Protein AF-A0A3N5R6B7-F1 (afdb_monomer)

Solvent-accessible surface area (backbone atoms only — not comparable to full-atom values): 4954 Å² total; per-residue (Å²): 128,83,65,41,29,36,42,36,37,32,54,98,82,44,78,47,76,47,79,40,46,64,69,56,51,53,47,34,50,74,71,62,75,48,62,54,71,57,90,68,84,91,61,92,57,52,80,76,46,55,69,32,28,41,75,45,82,59,79,93,80,78,86,77,89,76,84,82,79,84,80,84,85,78,136

Mean predicted aligned error: 6.84 Å

pLDDT: mean 87.97, std 8.97, range [54.81, 95.88]

Foldseek 3Di:
DFWKKWKWADDPNDIDIDIDGPVVVVVCVVVVVQDAEDPDPPDPDRVVQPSYMYMDTDDDDDDDDDDPDPDDDDD

Radius of gyration: 19.38 Å; Cα contacts (8 Å, |Δi|>4): 91; chains: 1; bounding box: 30×46×57 Å

Nearest PDB structures (foldseek):
  3h25-assembly1_A  TM=6.395E-01  e=5.870E+00  Plasmid RSF1010
  1ywl-assembly1_A  TM=3.282E-01  e=9.297E-01  Enterococcus faecalis
  1zg2-assembly1_A  TM=3.349E-01  e=7.631E-01  Halalkalibacterium halodurans
  5hy3-assembly1_B  TM=4.056E-01  e=2.665E+00  Tequatrovirus T4

Secondary structure (DSSP, 8-state):
----EEEEEEETTEEEEEEE-HHHHHHHHHHT-S-PBPSS-S-SSGGGSTT-EEEEE----PPPPP---------

Sequence (75 aa):
MDEIYYVIQNSDGDTTVRTCTKEEILKEINEGEIGDVLTQILNSDTNYWGESVLIIKGRMVAPKAEKVITKYNID

Structure (mmCIF, N/CA/C/O backbone):
data_AF-A0A3N5R6B7-F1
#
_entry.id   AF-A0A3N5R6B7-F1
#
loop_
_atom_site.group_PDB
_atom_site.id
_atom_site.type_symbol
_atom_site.label_atom_id
_atom_site.label_alt_id
_atom_site.label_comp_id
_atom_site.label_asym_id
_atom_site.label_entity_id
_atom_site.label_seq_id
_atom_site.pdbx_PDB_ins_code
_atom_site.Cartn_x
_atom_site.Cartn_y
_atom_site.Cartn_z
_atom_site.occupancy
_atom_site.B_iso_or_equiv
_atom_site.auth_seq_id
_atom_site.auth_comp_id
_atom_site.auth_asym_id
_atom_site.auth_atom_id
_atom_site.pdbx_PDB_model_num
ATOM 1 N N . MET A 1 1 ? -13.929 -10.820 -1.779 1.00 59.88 1 MET A N 1
ATOM 2 C CA . MET A 1 1 ? -12.507 -10.655 -1.427 1.00 59.88 1 MET A CA 1
ATOM 3 C C . MET A 1 1 ? -12.434 -9.353 -0.683 1.00 59.88 1 MET A C 1
ATOM 5 O O . MET A 1 1 ? -12.883 -8.360 -1.247 1.00 59.88 1 MET A O 1
ATOM 9 N N . ASP A 1 2 ? -11.972 -9.384 0.559 1.00 72.62 2 ASP A N 1
ATOM 10 C CA . ASP A 1 2 ? -11.786 -8.166 1.342 1.00 72.62 2 ASP A CA 1
ATOM 11 C C . ASP A 1 2 ? -10.775 -7.256 0.636 1.00 72.62 2 ASP A C 1
ATOM 13 O O . ASP A 1 2 ? -9.830 -7.729 -0.005 1.00 72.62 2 ASP A O 1
ATOM 17 N N . GLU A 1 3 ? -11.042 -5.952 0.646 1.00 88.38 3 GLU A N 1
ATOM 18 C CA . GLU A 1 3 ? -10.199 -4.976 -0.039 1.00 88.38 3 GLU A CA 1
ATOM 19 C C . GLU A 1 3 ? -8.864 -4.861 0.703 1.00 88.38 3 GLU A C 1
ATOM 21 O O . GLU A 1 3 ? -8.828 -4.420 1.850 1.00 88.38 3 GLU A O 1
ATOM 26 N N . ILE A 1 4 ? -7.770 -5.262 0.047 1.00 94.50 4 ILE A N 1
ATOM 27 C CA . ILE A 1 4 ? -6.418 -5.145 0.600 1.00 94.50 4 ILE A CA 1
ATOM 28 C C . ILE A 1 4 ? -5.806 -3.815 0.181 1.00 94.50 4 ILE A C 1
ATOM 30 O O . ILE A 1 4 ? -5.885 -3.383 -0.977 1.00 94.50 4 ILE A O 1
ATOM 34 N N . TYR A 1 5 ? -5.152 -3.198 1.151 1.00 95.88 5 TYR A N 1
ATOM 35 C CA . TYR A 1 5 ? -4.376 -1.992 0.986 1.00 95.88 5 TYR A CA 1
ATOM 36 C C . TYR A 1 5 ? -2.927 -2.244 1.392 1.00 95.88 5 TYR A C 1
ATOM 38 O O . TYR A 1 5 ? -2.641 -3.064 2.265 1.00 95.88 5 TYR A O 1
ATOM 46 N N . TYR A 1 6 ? -2.017 -1.517 0.759 1.00 95.38 6 TYR A N 1
ATOM 47 C CA . TYR A 1 6 ? -0.598 -1.511 1.082 1.00 95.38 6 TYR A CA 1
ATOM 48 C C . TYR A 1 6 ? -0.227 -0.134 1.603 1.00 95.38 6 TYR A C 1
ATOM 50 O O . TYR A 1 6 ? -0.486 0.862 0.929 1.00 95.38 6 TYR A O 1
ATOM 58 N N . VAL A 1 7 ? 0.373 -0.095 2.785 1.00 94.56 7 VAL A N 1
ATOM 59 C CA . VAL A 1 7 ? 0.880 1.123 3.412 1.00 94.56 7 VAL A CA 1
ATOM 60 C C . VAL A 1 7 ? 2.394 1.111 3.270 1.00 94.56 7 VAL A C 1
ATOM 62 O O . VAL A 1 7 ? 3.041 0.155 3.702 1.00 94.56 7 VAL A O 1
ATOM 65 N N . ILE A 1 8 ? 2.935 2.140 2.621 1.00 94.50 8 ILE A N 1
ATOM 66 C CA . ILE A 1 8 ? 4.366 2.336 2.384 1.00 94.50 8 ILE A CA 1
ATOM 67 C C . ILE A 1 8 ? 4.771 3.638 3.059 1.00 94.50 8 ILE A C 1
ATOM 69 O O . ILE A 1 8 ? 4.222 4.691 2.739 1.00 94.50 8 ILE A O 1
ATOM 73 N N . GLN A 1 9 ? 5.738 3.572 3.965 1.00 92.31 9 GLN A N 1
ATOM 74 C CA . GLN A 1 9 ? 6.233 4.741 4.688 1.00 92.31 9 GLN A CA 1
ATOM 75 C C . GLN A 1 9 ? 7.722 4.604 4.980 1.00 92.31 9 GLN A C 1
ATOM 77 O O . GLN A 1 9 ? 8.240 3.488 5.076 1.00 92.31 9 GLN A O 1
ATOM 82 N N . ASN A 1 10 ? 8.394 5.739 5.136 1.00 91.69 10 ASN A N 1
ATOM 83 C CA . ASN A 1 10 ? 9.744 5.792 5.674 1.00 91.69 10 ASN A CA 1
ATOM 84 C C . ASN A 1 10 ? 9.671 6.199 7.149 1.00 91.69 10 ASN A C 1
ATOM 86 O O . ASN A 1 10 ? 8.898 7.081 7.512 1.00 91.69 10 ASN A O 1
ATOM 90 N N . SER A 1 11 ? 10.447 5.534 7.994 1.00 85.00 11 SER A N 1
ATOM 91 C CA . SER A 1 11 ? 10.604 5.880 9.402 1.00 85.00 11 SER A CA 1
ATOM 92 C C . SER A 1 11 ? 12.072 5.696 9.752 1.00 85.00 11 SER A C 1
ATOM 94 O O . SER A 1 11 ? 12.626 4.625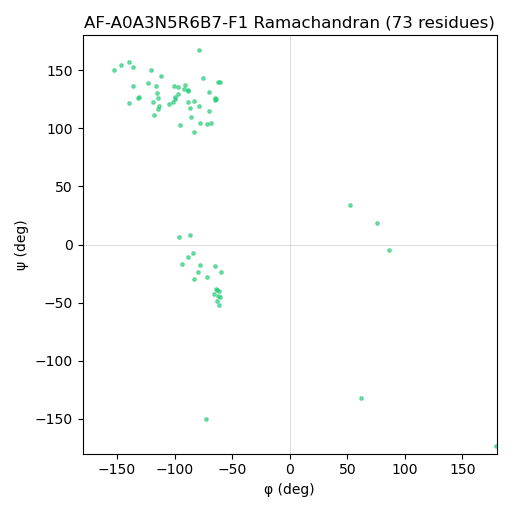 9.524 1.00 85.00 11 SER A O 1
ATOM 96 N N . ASP A 1 12 ? 12.714 6.762 10.228 1.00 84.31 12 ASP A N 1
ATOM 97 C CA . ASP A 1 12 ? 14.130 6.774 10.613 1.00 84.31 12 ASP A CA 1
ATOM 98 C C . ASP A 1 12 ? 15.098 6.242 9.534 1.00 84.31 12 ASP A C 1
ATOM 100 O O . ASP A 1 12 ? 16.134 5.652 9.835 1.00 84.31 12 ASP A O 1
ATOM 104 N N . GLY A 1 13 ? 14.782 6.481 8.254 1.00 83.00 13 GLY A N 1
ATOM 105 C CA . GLY A 1 13 ? 15.588 6.029 7.115 1.00 83.00 13 GLY A CA 1
ATOM 106 C C . GLY A 1 13 ? 15.267 4.612 6.637 1.00 83.00 13 GLY A C 1
ATOM 107 O O . GLY A 1 13 ? 15.765 4.201 5.589 1.00 83.00 13 GLY A O 1
ATOM 108 N N . ASP A 1 14 ? 14.385 3.896 7.334 1.00 89.31 14 ASP A N 1
ATOM 109 C CA . ASP A 1 14 ? 13.930 2.568 6.947 1.00 89.31 14 ASP A CA 1
ATOM 110 C C . ASP A 1 14 ? 12.565 2.626 6.261 1.00 89.31 14 ASP A C 1
ATOM 112 O O . ASP A 1 14 ? 11.572 3.150 6.776 1.00 89.31 14 ASP A O 1
ATOM 116 N N . THR A 1 15 ? 12.496 2.037 5.070 1.00 92.44 15 THR A N 1
ATOM 117 C CA . THR A 1 15 ? 11.246 1.914 4.321 1.00 92.44 15 THR A CA 1
ATOM 118 C C . THR A 1 15 ? 10.518 0.646 4.715 1.00 92.44 15 THR A C 1
ATOM 120 O O . THR A 1 15 ? 11.024 -0.465 4.548 1.00 92.44 15 THR A O 1
ATOM 123 N N . THR A 1 16 ? 9.285 0.811 5.177 1.00 93.00 16 THR A N 1
ATOM 124 C CA . THR A 1 16 ? 8.409 -0.289 5.574 1.00 93.00 16 THR A CA 1
ATOM 125 C C . THR A 1 16 ? 7.234 -0.410 4.614 1.00 93.00 16 THR A C 1
ATOM 127 O O . THR A 1 16 ? 6.732 0.579 4.077 1.00 93.00 16 THR A O 1
ATOM 130 N N . VAL A 1 17 ? 6.806 -1.652 4.377 1.00 94.12 17 VAL A N 1
ATOM 131 C CA . VAL A 1 17 ? 5.619 -1.982 3.583 1.00 94.12 17 VAL A CA 1
ATOM 132 C C . VAL A 1 17 ? 4.794 -2.983 4.372 1.00 94.12 17 VAL A C 1
ATOM 134 O O . VAL A 1 17 ? 5.302 -4.036 4.755 1.00 94.12 17 VAL A O 1
ATOM 137 N N . ARG A 1 18 ? 3.516 -2.680 4.593 1.00 94.12 18 ARG A N 1
ATOM 138 C CA . ARG A 1 18 ? 2.583 -3.579 5.286 1.00 94.12 18 ARG A CA 1
ATOM 139 C C . ARG A 1 18 ? 1.237 -3.651 4.581 1.00 94.12 18 ARG A C 1
ATOM 141 O O . ARG A 1 18 ? 0.832 -2.717 3.892 1.00 94.12 18 ARG A O 1
ATOM 148 N N . THR A 1 19 ? 0.552 -4.773 4.755 1.00 94.88 19 THR A N 1
ATOM 149 C CA . THR A 1 19 ? -0.802 -5.010 4.242 1.00 94.88 19 THR A CA 1
ATOM 150 C C . THR A 1 19 ? -1.833 -4.742 5.319 1.00 94.88 19 THR A C 1
ATOM 152 O O . THR A 1 19 ? -1.657 -5.223 6.435 1.00 94.88 19 THR A O 1
ATOM 155 N N . CYS A 1 20 ? -2.910 -4.051 4.963 1.00 93.75 20 CYS A N 1
ATOM 156 C CA . CYS A 1 20 ? -3.988 -3.700 5.882 1.00 93.75 20 CYS A CA 1
ATOM 157 C C . CYS A 1 20 ? -5.348 -3.855 5.201 1.00 93.75 20 CYS A C 1
ATOM 159 O O . CYS A 1 20 ? -5.470 -3.773 3.973 1.00 93.75 20 CYS A O 1
ATOM 161 N N . THR A 1 21 ? -6.375 -4.034 6.015 1.00 94.88 21 THR A N 1
ATOM 162 C CA . THR A 1 21 ? -7.778 -3.873 5.640 1.00 94.88 21 THR A CA 1
ATOM 163 C C . THR A 1 21 ? -8.166 -2.394 5.606 1.00 94.88 21 THR A C 1
ATOM 165 O O . THR A 1 21 ? -7.448 -1.514 6.094 1.00 94.88 21 THR A O 1
ATOM 168 N N . LYS A 1 22 ? -9.335 -2.105 5.031 1.00 94.00 22 LYS A N 1
ATOM 169 C CA . LYS A 1 22 ? -9.905 -0.755 5.044 1.00 94.00 22 LYS A CA 1
ATOM 170 C C . LYS A 1 22 ? -10.176 -0.278 6.473 1.00 94.00 22 LYS A C 1
ATOM 172 O O . LYS A 1 22 ? -9.956 0.890 6.778 1.00 94.00 22 LYS A O 1
ATOM 177 N N . GLU A 1 23 ? -10.670 -1.169 7.324 1.00 95.06 23 GLU A N 1
ATOM 178 C CA . GLU A 1 23 ? -11.037 -0.889 8.709 1.00 95.06 23 GLU A CA 1
ATOM 179 C C . GLU A 1 23 ? -9.809 -0.523 9.548 1.00 95.06 23 GLU A C 1
ATOM 181 O O . GLU A 1 23 ? -9.862 0.450 10.297 1.00 95.06 23 GLU A O 1
ATOM 186 N N . GLU A 1 24 ? -8.698 -1.244 9.376 1.00 95.00 24 GLU A N 1
ATOM 187 C CA . GLU A 1 24 ? -7.423 -0.945 10.042 1.00 95.00 24 GLU A CA 1
ATOM 188 C C . GLU A 1 24 ? -6.881 0.422 9.620 1.00 95.00 24 GLU A C 1
ATOM 190 O O . GLU A 1 24 ? -6.597 1.249 10.478 1.00 95.00 24 GLU A O 1
ATOM 195 N N . ILE A 1 25 ? -6.843 0.717 8.315 1.00 93.94 25 ILE A N 1
ATOM 196 C CA . ILE A 1 25 ? -6.365 2.021 7.823 1.00 93.94 25 ILE A CA 1
ATOM 197 C C . ILE A 1 25 ? -7.218 3.166 8.355 1.00 93.94 25 ILE A C 1
ATOM 199 O O . ILE A 1 25 ? -6.693 4.187 8.789 1.00 93.94 25 ILE A O 1
ATOM 203 N N . LEU A 1 26 ? -8.545 3.023 8.313 1.00 93.88 26 LEU A N 1
ATOM 204 C CA . LEU A 1 26 ? -9.435 4.062 8.822 1.00 93.88 26 LEU A CA 1
ATOM 205 C C . LEU A 1 26 ? -9.245 4.265 10.323 1.00 93.88 26 LEU A C 1
ATOM 207 O O . LEU A 1 26 ? -9.284 5.403 10.783 1.00 93.88 26 LEU A O 1
ATOM 211 N N . LYS A 1 27 ? -9.047 3.188 11.085 1.00 95.19 27 LYS A N 1
ATOM 212 C CA . LYS A 1 27 ? -8.760 3.277 12.515 1.00 95.19 27 LYS A CA 1
ATOM 213 C C . LYS A 1 27 ? -7.460 4.049 12.761 1.00 95.19 27 LYS A C 1
ATOM 215 O O . LYS A 1 27 ? -7.492 5.040 13.478 1.00 95.19 27 LYS A O 1
ATOM 220 N N . GLU A 1 28 ? -6.371 3.663 12.107 1.00 93.38 28 GLU A N 1
ATOM 221 C CA . GLU A 1 28 ? -5.046 4.271 12.284 1.00 93.38 28 GLU A CA 1
ATOM 222 C C . GLU A 1 28 ? -5.004 5.746 11.856 1.00 93.38 28 GLU A C 1
ATOM 224 O O . GLU A 1 28 ? -4.399 6.570 12.537 1.00 93.38 28 GLU A O 1
ATOM 229 N N . ILE A 1 29 ? -5.703 6.114 10.773 1.00 91.50 29 ILE A N 1
ATOM 230 C CA . ILE A 1 29 ? -5.864 7.522 10.370 1.00 91.50 29 ILE A CA 1
ATOM 231 C C . ILE A 1 29 ? -6.605 8.314 11.457 1.00 91.50 29 ILE A C 1
ATOM 233 O O . ILE A 1 29 ? -6.206 9.427 11.789 1.00 91.50 29 ILE A O 1
ATOM 237 N N . ASN A 1 30 ? -7.681 7.758 12.022 1.00 93.50 30 ASN A N 1
ATOM 238 C CA . ASN A 1 30 ? -8.463 8.438 13.060 1.00 93.50 30 ASN A CA 1
ATOM 239 C C . ASN A 1 30 ? -7.729 8.516 14.410 1.00 93.50 30 ASN A C 1
ATOM 241 O O . ASN A 1 30 ? -7.985 9.436 15.184 1.00 93.50 30 ASN A O 1
ATOM 245 N N . GLU A 1 31 ? -6.839 7.566 14.696 1.00 94.62 31 GLU A N 1
ATOM 246 C CA . GLU A 1 31 ? -5.994 7.541 15.897 1.00 94.62 31 GLU A CA 1
ATOM 247 C C . GLU A 1 31 ? -4.720 8.393 15.743 1.00 94.62 31 GLU A C 1
ATOM 249 O O . GLU A 1 31 ? -4.024 8.635 16.728 1.00 94.62 31 GLU A O 1
ATOM 254 N N . GLY A 1 32 ? -4.446 8.910 14.538 1.00 88.56 32 GLY A N 1
ATOM 255 C CA . GLY A 1 32 ? -3.267 9.728 14.243 1.00 88.56 32 GLY A CA 1
ATOM 256 C C . GLY A 1 32 ? -1.973 8.921 14.114 1.00 88.56 32 GLY A C 1
ATOM 257 O O . GLY A 1 32 ? -0.891 9.490 14.215 1.00 88.56 32 GLY A O 1
ATOM 258 N N . GLU A 1 33 ? -2.073 7.605 13.905 1.00 86.81 33 GLU A N 1
ATOM 259 C CA . GLU A 1 33 ? -0.922 6.715 13.708 1.00 86.81 33 GLU A CA 1
ATOM 260 C C . GLU A 1 33 ? -0.371 6.778 12.274 1.00 86.81 33 GLU A C 1
ATOM 262 O O . GLU A 1 33 ? 0.798 6.473 12.040 1.00 86.81 33 GLU A O 1
ATOM 267 N N . ILE A 1 34 ? -1.202 7.183 11.308 1.00 85.25 34 ILE A N 1
ATOM 268 C CA . ILE A 1 34 ? -0.785 7.485 9.934 1.00 85.25 34 ILE A CA 1
ATOM 269 C C . ILE A 1 34 ? -0.694 9.004 9.782 1.00 85.25 34 ILE A C 1
ATOM 271 O O . ILE A 1 34 ? -1.681 9.709 9.996 1.00 85.25 34 ILE A O 1
ATOM 275 N N . GLY A 1 35 ? 0.492 9.482 9.394 1.00 81.44 35 GLY A N 1
ATOM 276 C CA . GLY A 1 35 ? 0.755 10.885 9.079 1.00 81.44 35 GLY A CA 1
ATOM 277 C C . GLY A 1 35 ? 0.131 11.337 7.753 1.00 81.44 35 GLY A C 1
ATOM 278 O O . GLY A 1 35 ? -0.896 10.826 7.301 1.00 81.44 35 GLY A O 1
ATOM 279 N N . ASP A 1 36 ? 0.763 12.306 7.097 1.00 90.81 36 ASP A N 1
ATOM 280 C CA . ASP A 1 36 ? 0.242 12.882 5.856 1.00 90.81 36 ASP A CA 1
ATOM 281 C C . ASP A 1 36 ? 0.195 11.854 4.715 1.00 90.81 36 ASP A C 1
ATOM 283 O O . ASP A 1 36 ? 1.200 11.253 4.341 1.00 90.81 36 ASP A O 1
ATOM 287 N N . VAL A 1 37 ? -0.976 11.660 4.103 1.00 92.69 37 VAL A N 1
ATOM 288 C CA . VAL A 1 37 ? -1.118 10.726 2.977 1.00 92.69 37 VAL A CA 1
ATOM 289 C C . VAL A 1 37 ? -0.711 11.402 1.669 1.00 92.69 37 VAL A C 1
ATOM 291 O O . VAL A 1 37 ? -1.290 12.411 1.258 1.00 92.69 37 VAL A O 1
ATOM 294 N N . LEU A 1 38 ? 0.249 10.807 0.961 1.00 92.38 38 LEU A N 1
ATOM 295 C CA . LEU A 1 38 ? 0.681 11.274 -0.352 1.00 92.38 38 LEU A CA 1
ATOM 296 C C . LEU A 1 38 ? -0.442 11.131 -1.383 1.00 92.38 38 LEU A C 1
ATOM 298 O O . LEU A 1 38 ? -0.962 10.043 -1.630 1.00 92.38 38 LEU A O 1
ATOM 302 N N . THR A 1 39 ? -0.756 12.234 -2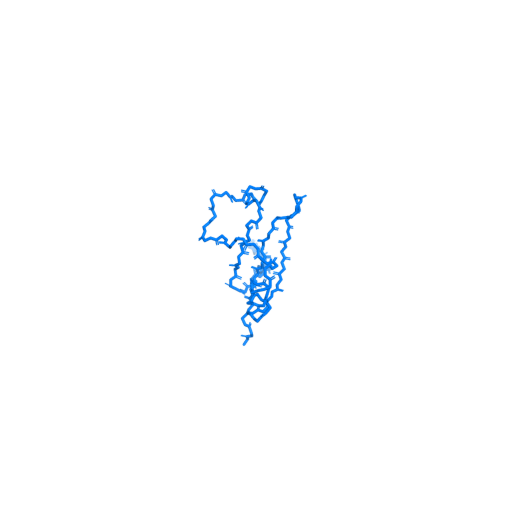.059 1.00 91.38 39 THR A N 1
ATOM 303 C CA . THR A 1 39 ? -1.682 12.258 -3.205 1.00 91.38 39 THR A CA 1
ATOM 304 C C . THR A 1 39 ? -0.962 12.128 -4.550 1.00 91.38 39 THR A C 1
ATOM 306 O O . THR A 1 39 ? -1.585 11.797 -5.557 1.00 91.38 39 THR A O 1
ATOM 309 N N . GLN A 1 40 ? 0.354 12.361 -4.569 1.00 92.00 40 GLN A N 1
ATOM 310 C CA . GLN A 1 40 ? 1.229 12.232 -5.732 1.00 92.00 40 GLN A CA 1
ATOM 311 C C . GLN A 1 40 ? 2.663 11.899 -5.297 1.00 92.00 40 GLN A C 1
ATOM 313 O O . GLN A 1 40 ? 3.109 12.325 -4.233 1.00 92.00 40 GLN A O 1
ATOM 318 N N . ILE A 1 41 ? 3.400 11.171 -6.140 1.00 91.19 41 ILE A N 1
ATOM 319 C CA . ILE A 1 41 ? 4.808 10.829 -5.903 1.00 91.19 41 ILE A CA 1
ATOM 320 C C . ILE A 1 41 ? 5.679 11.864 -6.620 1.00 91.19 41 ILE A C 1
ATOM 322 O O . ILE A 1 41 ? 5.819 11.822 -7.840 1.00 91.19 41 ILE A O 1
ATOM 326 N N . LEU A 1 42 ? 6.247 12.806 -5.863 1.00 87.31 42 LEU A N 1
ATOM 327 C CA . LEU A 1 42 ? 7.148 13.838 -6.400 1.00 87.31 42 LEU A CA 1
ATOM 328 C C . LEU A 1 42 ? 8.596 13.347 -6.536 1.00 87.31 42 LEU A C 1
ATOM 330 O O . LEU A 1 42 ? 9.327 13.800 -7.412 1.00 87.31 42 LEU A O 1
ATOM 334 N N . ASN A 1 43 ? 9.002 12.415 -5.676 1.00 91.56 43 ASN A N 1
ATOM 335 C CA . ASN A 1 43 ? 10.301 11.752 -5.699 1.00 91.56 43 ASN A CA 1
ATOM 336 C C . ASN A 1 43 ? 10.071 10.255 -5.467 1.00 91.56 43 ASN A C 1
ATOM 338 O O . ASN A 1 43 ? 9.253 9.895 -4.629 1.00 91.56 43 ASN A O 1
ATOM 342 N N . SER A 1 44 ? 10.739 9.378 -6.212 1.00 91.00 44 SER A N 1
ATOM 343 C CA . SER A 1 44 ? 10.581 7.926 -6.067 1.00 91.00 44 SER A CA 1
ATOM 344 C C . SER A 1 44 ? 11.326 7.338 -4.868 1.00 91.00 44 SER A C 1
ATOM 346 O O . SER A 1 44 ? 11.037 6.210 -4.482 1.00 91.00 44 SER A O 1
ATOM 348 N N . ASP A 1 45 ? 12.295 8.063 -4.309 1.00 91.94 45 ASP A N 1
ATOM 349 C CA . ASP A 1 45 ? 13.019 7.638 -3.116 1.00 91.94 45 ASP A CA 1
ATOM 350 C C . ASP A 1 45 ? 12.258 8.081 -1.859 1.00 91.94 45 ASP A C 1
ATOM 352 O O . ASP A 1 45 ? 12.050 9.269 -1.596 1.00 91.94 45 ASP A O 1
ATOM 356 N N . THR A 1 46 ? 11.832 7.079 -1.095 1.00 92.12 46 THR A N 1
ATOM 357 C CA . THR A 1 46 ? 11.037 7.195 0.129 1.00 92.12 46 THR A CA 1
ATOM 358 C C . THR A 1 46 ? 11.723 8.007 1.224 1.00 92.12 46 THR A C 1
ATOM 360 O O . THR A 1 46 ? 11.032 8.589 2.053 1.00 92.12 46 THR A O 1
ATOM 363 N N . ASN A 1 47 ? 13.057 8.117 1.216 1.00 92.00 47 ASN A N 1
ATOM 364 C CA . ASN A 1 47 ? 13.788 8.951 2.178 1.00 92.00 47 ASN A CA 1
ATOM 365 C C . ASN A 1 47 ? 13.471 10.448 2.030 1.00 92.00 47 ASN A C 1
ATOM 367 O O . ASN A 1 47 ? 13.708 11.231 2.946 1.00 92.00 47 ASN A O 1
ATOM 371 N N . TYR A 1 48 ? 12.921 10.863 0.884 1.00 91.00 48 TYR A N 1
ATOM 372 C CA . TYR A 1 48 ? 12.526 12.249 0.630 1.00 91.00 48 TYR A CA 1
ATOM 373 C C . TYR A 1 48 ? 11.039 12.515 0.895 1.00 91.00 48 TYR A C 1
ATOM 375 O O . TYR A 1 48 ? 10.552 13.597 0.573 1.00 91.00 48 TYR A O 1
ATOM 383 N N . TRP A 1 49 ? 10.297 11.546 1.441 1.00 90.19 49 TRP A N 1
ATOM 384 C CA . TRP A 1 49 ? 8.862 11.695 1.721 1.00 90.19 49 TRP A CA 1
ATOM 385 C C . TRP A 1 49 ? 8.585 12.297 3.107 1.00 90.19 49 TRP A C 1
ATOM 387 O O . TRP A 1 49 ? 7.450 12.687 3.388 1.0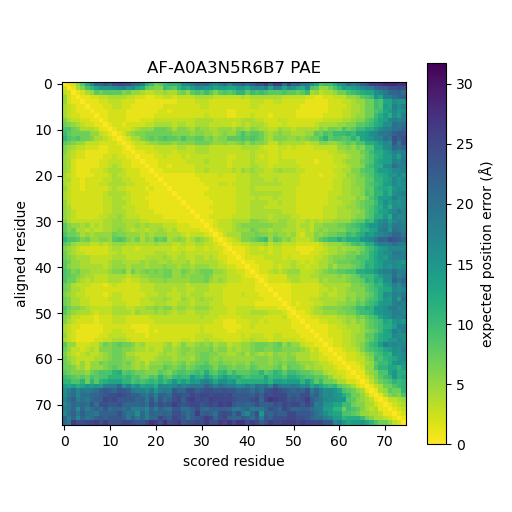0 90.19 49 TRP A O 1
ATOM 397 N N . GLY A 1 50 ? 9.608 12.408 3.963 1.00 87.75 50 GLY A N 1
ATOM 398 C CA . GLY A 1 50 ? 9.435 12.795 5.363 1.00 87.75 50 GLY A CA 1
ATOM 399 C C . GLY A 1 50 ? 8.578 11.766 6.100 1.00 87.75 50 GLY A C 1
ATOM 400 O O . GLY A 1 50 ? 8.787 10.569 5.940 1.00 87.75 50 GLY A O 1
ATOM 401 N N . GLU A 1 51 ? 7.581 12.238 6.847 1.00 86.19 51 GLU A N 1
ATOM 402 C CA . GLU A 1 51 ? 6.601 11.393 7.552 1.00 86.19 51 GLU A CA 1
ATOM 403 C C . GLU A 1 51 ? 5.398 11.008 6.671 1.00 86.19 51 GLU A C 1
ATOM 405 O O . GLU A 1 51 ? 4.413 10.448 7.155 1.00 86.19 51 GLU A O 1
ATOM 410 N N . SER A 1 52 ? 5.450 11.328 5.372 1.00 91.44 52 SER A N 1
ATOM 411 C CA . SER A 1 52 ? 4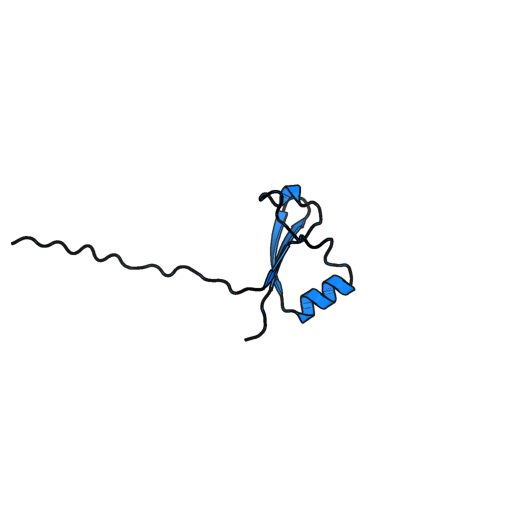.323 11.076 4.480 1.00 91.44 52 SER A CA 1
ATOM 412 C C . SER A 1 52 ? 4.211 9.597 4.115 1.00 91.44 52 SER A C 1
ATOM 414 O O . SER A 1 52 ? 5.201 8.907 3.859 1.00 91.44 52 SER A O 1
ATOM 416 N N . VAL A 1 53 ? 2.974 9.126 4.004 1.00 93.62 53 VAL A N 1
ATOM 417 C CA . VAL A 1 53 ? 2.627 7.723 3.794 1.00 93.62 53 VAL A CA 1
ATOM 418 C C . VAL A 1 53 ? 1.934 7.548 2.446 1.00 93.62 53 VAL A C 1
ATOM 420 O O . VAL A 1 53 ? 1.036 8.305 2.080 1.00 93.62 53 VAL A O 1
ATOM 423 N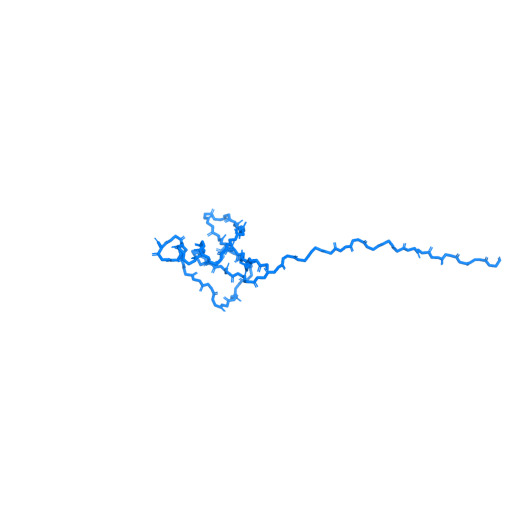 N . LEU A 1 54 ? 2.312 6.516 1.695 1.00 95.31 54 LEU A N 1
ATOM 424 C CA . LEU A 1 54 ? 1.625 6.110 0.472 1.00 95.31 54 LEU A CA 1
ATOM 425 C C . LEU A 1 54 ? 0.703 4.922 0.761 1.00 95.31 54 LEU A C 1
ATOM 427 O O . LEU A 1 54 ? 1.147 3.878 1.235 1.00 95.31 54 LEU A O 1
ATOM 431 N N . ILE A 1 55 ? -0.578 5.068 0.416 1.00 95.00 55 ILE A N 1
ATOM 432 C CA . ILE A 1 55 ? -1.594 4.024 0.579 1.00 95.00 55 ILE A CA 1
ATOM 433 C C . ILE A 1 55 ? -2.069 3.561 -0.800 1.00 95.00 55 ILE A C 1
ATOM 435 O O . ILE A 1 55 ? -2.632 4.336 -1.571 1.00 95.00 55 ILE A O 1
ATOM 439 N N . ILE A 1 56 ? -1.880 2.278 -1.111 1.00 94.56 56 ILE A N 1
ATOM 440 C CA . ILE A 1 56 ? -2.245 1.684 -2.403 1.00 94.56 56 ILE A CA 1
ATOM 441 C C . ILE A 1 56 ? -3.361 0.666 -2.198 1.00 94.56 56 ILE A C 1
ATOM 443 O O . ILE A 1 56 ? -3.151 -0.373 -1.579 1.00 94.56 56 ILE A O 1
ATOM 447 N N . LYS A 1 57 ? -4.531 0.915 -2.789 1.00 94.88 57 LYS A N 1
ATOM 448 C CA . LYS A 1 57 ? -5.586 -0.098 -2.927 1.00 94.88 57 LYS A CA 1
ATOM 44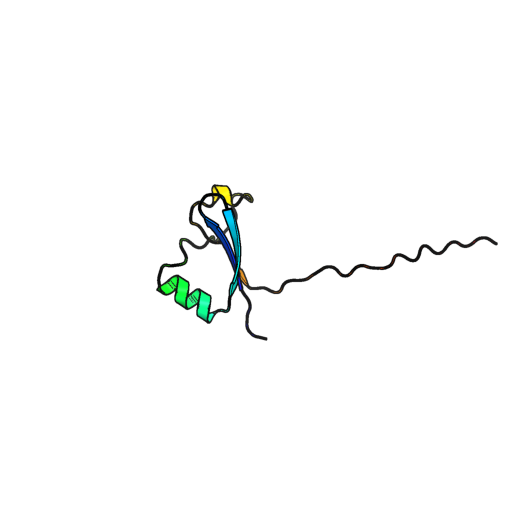9 C C . LYS A 1 57 ? -5.241 -1.029 -4.083 1.00 94.88 57 LYS A C 1
ATOM 451 O O . LYS A 1 57 ? -5.165 -0.579 -5.226 1.00 94.88 57 LYS A O 1
ATOM 456 N N . GLY A 1 58 ? -5.070 -2.323 -3.831 1.00 91.38 58 GLY A N 1
ATOM 457 C CA . GLY A 1 58 ? -4.724 -3.228 -4.921 1.00 91.38 58 GLY A CA 1
ATOM 458 C C . GLY A 1 58 ? -4.538 -4.683 -4.533 1.00 91.38 58 GLY A C 1
ATOM 459 O O . GLY A 1 58 ? -4.778 -5.099 -3.406 1.00 91.38 58 GLY A O 1
ATOM 460 N N . ARG A 1 59 ? -4.092 -5.467 -5.516 1.00 89.25 59 ARG A N 1
ATOM 461 C CA . ARG A 1 59 ? -3.701 -6.869 -5.349 1.00 89.25 59 ARG A CA 1
ATOM 462 C C . ARG A 1 59 ? -2.265 -7.056 -5.819 1.00 89.25 59 ARG A C 1
ATOM 464 O O . ARG A 1 59 ? -1.897 -6.539 -6.874 1.00 89.25 59 ARG A O 1
ATOM 471 N N . MET A 1 60 ? -1.483 -7.835 -5.084 1.00 86.56 60 MET A N 1
ATOM 472 C CA . MET A 1 60 ? -0.157 -8.244 -5.536 1.00 86.56 60 MET A CA 1
ATOM 473 C C . MET A 1 60 ? -0.279 -9.233 -6.701 1.00 86.56 60 MET A C 1
ATOM 475 O O . MET A 1 60 ? -1.039 -10.200 -6.637 1.00 86.56 60 MET A O 1
ATOM 479 N N . VAL A 1 61 ? 0.475 -8.989 -7.771 1.00 88.44 61 VAL A N 1
ATOM 480 C CA . VAL A 1 61 ? 0.576 -9.890 -8.923 1.00 88.44 61 VAL A CA 1
ATOM 481 C C . VAL A 1 61 ? 2.024 -10.341 -9.027 1.00 88.44 61 VAL A C 1
ATOM 483 O O . VAL A 1 61 ? 2.902 -9.543 -9.336 1.00 88.44 61 VAL A O 1
ATOM 486 N N . ALA A 1 62 ? 2.271 -11.622 -8.761 1.00 88.94 62 ALA A N 1
ATOM 487 C CA . ALA A 1 62 ? 3.585 -12.219 -8.951 1.00 88.94 62 ALA A CA 1
ATOM 488 C C . ALA A 1 62 ? 3.716 -12.743 -10.394 1.00 88.94 62 ALA A C 1
ATOM 490 O O . ALA A 1 62 ? 2.805 -13.440 -10.865 1.00 88.94 62 ALA A O 1
ATOM 491 N N . PRO A 1 63 ? 4.818 -12.442 -11.105 1.00 89.31 63 PRO A N 1
ATOM 492 C CA . PRO A 1 63 ? 5.070 -13.029 -12.413 1.00 89.31 63 PRO A CA 1
ATOM 493 C C . PRO A 1 63 ? 5.216 -14.548 -12.282 1.00 89.31 63 PRO A C 1
ATOM 495 O O . PRO A 1 63 ? 5.826 -15.054 -11.339 1.00 89.31 63 PRO A O 1
ATOM 498 N N . LYS A 1 64 ? 4.654 -15.289 -13.238 1.00 89.19 64 LYS A N 1
ATOM 499 C CA . LYS A 1 64 ? 4.837 -16.740 -13.327 1.00 89.19 64 LYS A CA 1
ATOM 500 C C . LYS A 1 64 ? 6.030 -17.025 -14.228 1.00 89.19 64 LYS A C 1
ATOM 502 O O . LYS A 1 64 ? 6.135 -16.446 -15.304 1.00 89.19 64 LYS A O 1
ATOM 507 N N . ALA A 1 65 ? 6.918 -17.916 -13.795 1.00 83.75 65 ALA A N 1
ATO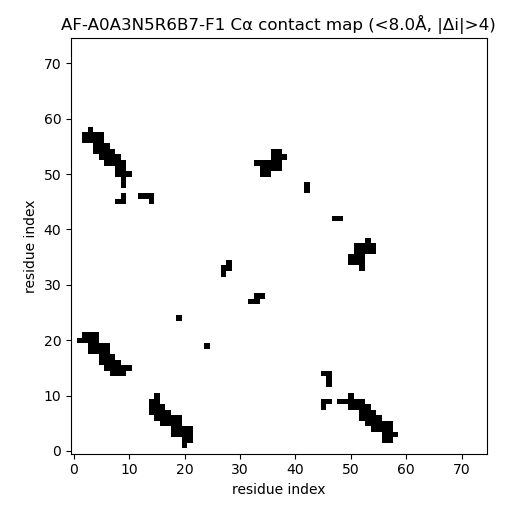M 508 C CA . ALA A 1 65 ? 8.009 -18.376 -14.641 1.00 83.75 65 ALA A CA 1
ATOM 509 C C . ALA A 1 65 ? 7.438 -19.150 -15.838 1.00 83.75 65 ALA A C 1
ATOM 511 O O . ALA A 1 65 ? 6.709 -20.128 -15.658 1.00 83.75 65 ALA A O 1
ATOM 512 N N . GLU A 1 66 ? 7.781 -18.729 -17.052 1.00 85.31 66 GLU A N 1
ATOM 513 C CA . GLU A 1 66 ? 7.454 -19.46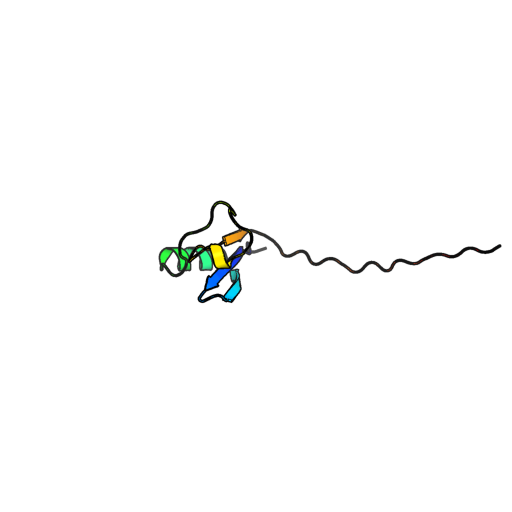5 -18.268 1.00 85.31 66 GLU A CA 1
ATOM 514 C C . GLU A 1 66 ? 8.657 -20.306 -18.697 1.00 85.31 66 GLU A C 1
ATOM 516 O O . GLU A 1 66 ? 9.786 -19.821 -18.798 1.00 85.31 66 GLU A O 1
ATOM 521 N N . LYS A 1 67 ? 8.428 -21.598 -18.947 1.00 79.06 67 LYS A N 1
ATOM 522 C CA . LYS A 1 67 ? 9.458 -22.479 -19.499 1.00 79.06 67 LYS A CA 1
ATOM 523 C C . LYS A 1 67 ? 9.562 -22.215 -21.000 1.00 79.06 67 LYS A C 1
ATOM 525 O O . LYS A 1 67 ? 8.725 -22.686 -21.766 1.00 79.06 67 LYS A O 1
ATOM 530 N N . VAL A 1 68 ? 10.605 -21.507 -21.422 1.00 76.25 68 VAL A N 1
ATOM 531 C CA . VAL A 1 68 ? 10.928 -21.352 -22.846 1.00 76.25 68 VAL A CA 1
ATOM 532 C C . VAL A 1 68 ? 11.469 -22.689 -23.356 1.00 76.25 68 VAL A C 1
ATOM 534 O O . VAL A 1 68 ? 12.595 -23.077 -23.051 1.00 76.25 68 VAL A O 1
ATOM 537 N N . ILE A 1 69 ? 10.648 -23.442 -24.090 1.00 75.75 69 ILE A N 1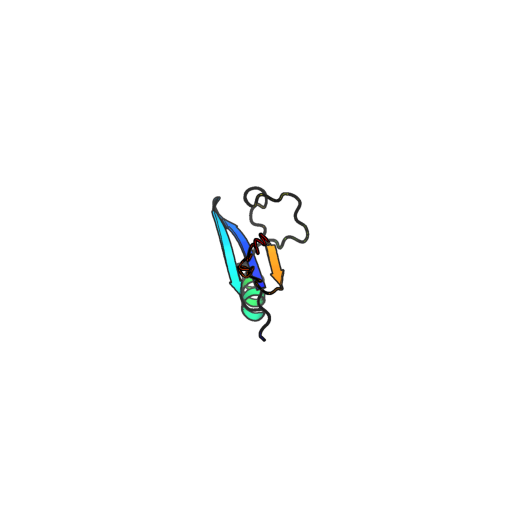
ATOM 538 C CA . ILE A 1 69 ? 11.110 -24.642 -24.792 1.00 75.75 69 ILE A CA 1
ATOM 539 C C . ILE A 1 69 ? 11.708 -24.175 -26.115 1.00 75.75 69 ILE A C 1
ATOM 541 O O . ILE A 1 69 ? 10.988 -23.953 -27.089 1.00 75.75 69 ILE A O 1
ATOM 545 N N . THR A 1 70 ? 13.028 -24.017 -26.156 1.00 72.81 70 THR A N 1
ATOM 546 C CA . THR A 1 70 ? 13.733 -23.804 -27.420 1.00 72.81 70 THR A CA 1
ATOM 547 C C . THR A 1 70 ? 13.660 -25.094 -28.230 1.00 72.81 70 THR A C 1
ATOM 549 O O . THR A 1 70 ? 14.313 -26.087 -27.909 1.00 72.81 70 THR A O 1
ATOM 552 N N . LYS A 1 71 ? 12.806 -25.104 -29.256 1.00 71.50 71 LYS A N 1
ATOM 553 C CA . LYS A 1 71 ? 12.660 -26.234 -30.172 1.00 71.50 71 LYS A CA 1
ATOM 554 C C . LYS A 1 71 ? 13.704 -26.107 -31.278 1.00 71.50 71 LYS A C 1
ATOM 556 O O . LYS A 1 71 ? 13.594 -25.232 -32.130 1.00 71.50 71 LYS A O 1
ATOM 561 N N . TYR A 1 72 ? 14.696 -26.987 -31.261 1.00 73.38 72 TYR A N 1
ATOM 562 C CA . TYR A 1 72 ? 15.644 -27.141 -32.360 1.00 73.38 72 TYR A CA 1
ATOM 563 C C . TYR A 1 72 ? 15.081 -28.155 -33.359 1.00 73.38 72 TYR A C 1
ATOM 565 O O . TYR A 1 72 ? 14.589 -29.210 -32.959 1.00 73.38 72 TYR A O 1
ATOM 573 N N . ASN A 1 73 ? 15.116 -27.811 -34.644 1.00 69.12 73 ASN A N 1
ATOM 574 C CA . ASN A 1 73 ? 14.866 -28.732 -35.744 1.00 69.12 73 ASN A CA 1
ATOM 575 C C . ASN A 1 73 ? 16.168 -28.854 -36.537 1.00 69.12 73 ASN A C 1
ATOM 577 O O . ASN A 1 73 ? 16.781 -27.838 -36.861 1.00 69.12 73 ASN A O 1
ATOM 581 N N . ILE A 1 74 ? 16.575 -30.083 -36.808 1.00 54.81 74 ILE A N 1
ATOM 582 C CA . ILE A 1 74 ? 17.581 -30.432 -37.799 1.00 54.81 74 ILE A CA 1
ATOM 583 C C . ILE A 1 74 ? 16.932 -31.548 -38.611 1.00 54.81 74 ILE A C 1
ATOM 585 O O . ILE A 1 74 ? 16.423 -32.501 -38.016 1.00 54.81 74 ILE A O 1
ATOM 589 N N . ASP A 1 75 ? 16.911 -31.361 -39.931 1.00 56.25 75 ASP A N 1
ATOM 590 C CA . ASP A 1 75 ? 16.643 -32.435 -40.889 1.00 56.25 75 ASP A CA 1
ATOM 591 C C . ASP A 1 75 ? 17.599 -33.619 -40.666 1.00 56.25 75 ASP A C 1
ATOM 593 O O . ASP A 1 75 ? 18.819 -33.373 -40.495 1.00 56.25 75 ASP A O 1
#